Protein AF-A0AB33UA79-F1 (afdb_monomer_lite)

Sequence (61 aa):
MDEQETKFLCKLNVMLLDIEQAYEAEKDPLTRCELAKGYLEIGKYLKSMGFITPTNFSKSS

Structure (mmCIF, N/CA/C/O backbone):
data_AF-A0AB33UA79-F1
#
_entry.id   AF-A0AB33UA79-F1
#
loop_
_atom_site.group_PDB
_atom_site.id
_atom_site.type_symbol
_atom_site.label_atom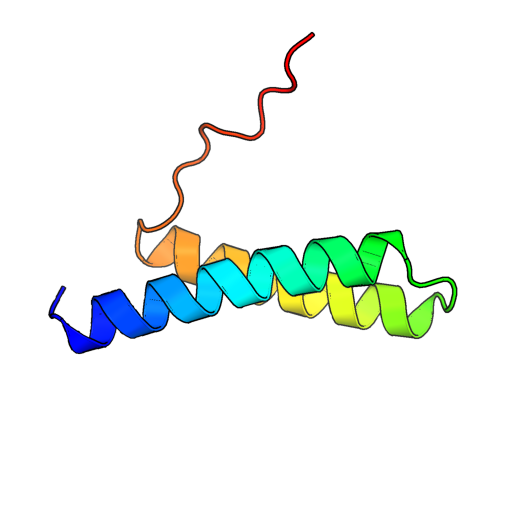_id
_atom_site.label_alt_id
_atom_site.label_comp_id
_atom_site.label_asym_id
_atom_site.label_entity_id
_atom_site.label_seq_id
_atom_site.pdbx_PDB_ins_code
_atom_site.Cartn_x
_atom_site.Cartn_y
_atom_site.Cartn_z
_atom_site.occupancy
_atom_site.B_iso_or_equiv
_atom_site.auth_seq_id
_atom_site.auth_comp_id
_atom_site.auth_asym_id
_atom_site.auth_atom_id
_atom_site.pdbx_PDB_model_num
ATOM 1 N N . MET A 1 1 ? -11.598 0.837 19.514 1.00 80.19 1 MET A N 1
ATOM 2 C CA . MET A 1 1 ? -10.325 0.320 19.003 1.00 80.19 1 MET A CA 1
ATOM 3 C C . MET A 1 1 ? -9.453 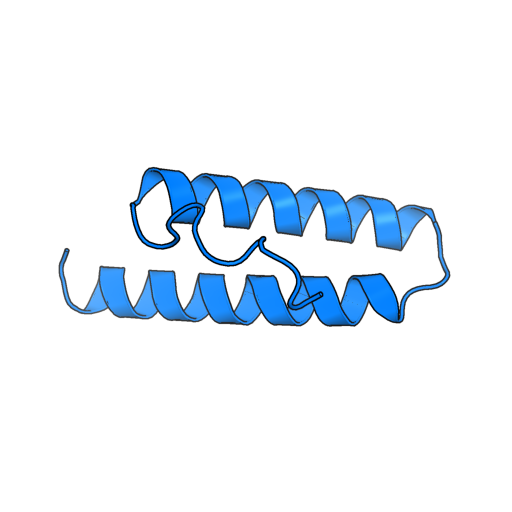-0.011 20.188 1.00 80.19 1 MET A C 1
ATOM 5 O O . MET A 1 1 ? -9.280 0.859 21.038 1.00 80.19 1 MET A O 1
ATOM 9 N N . ASP A 1 2 ? -9.006 -1.255 20.306 1.00 92.06 2 ASP A N 1
ATOM 10 C CA . ASP A 1 2 ? -8.089 -1.647 21.380 1.00 92.06 2 ASP A CA 1
ATOM 11 C C . ASP A 1 2 ? -6.616 -1.366 21.008 1.00 92.06 2 ASP A C 1
ATOM 13 O O . ASP A 1 2 ? -6.298 -0.884 19.914 1.00 92.06 2 ASP A O 1
ATOM 17 N N . GLU A 1 3 ? -5.698 -1.605 21.949 1.00 92.94 3 GLU A N 1
ATOM 18 C CA . GLU A 1 3 ? -4.268 -1.338 21.755 1.00 92.94 3 GLU A CA 1
ATOM 19 C C . GLU A 1 3 ? -3.652 -2.205 20.643 1.00 92.94 3 GLU A C 1
ATOM 21 O O . GLU A 1 3 ? -2.774 -1.743 19.909 1.00 92.94 3 GLU A O 1
ATOM 26 N N . GLN A 1 4 ? -4.102 -3.454 20.492 1.00 93.88 4 GLN A N 1
ATOM 27 C CA . GLN A 1 4 ? -3.581 -4.356 19.464 1.00 93.88 4 GLN A CA 1
ATOM 28 C C . GLN A 1 4 ? -4.045 -3.919 18.079 1.00 93.88 4 GLN A C 1
ATOM 30 O O . GLN A 1 4 ? -3.234 -3.842 17.155 1.00 93.88 4 GLN A O 1
ATOM 35 N N . GLU A 1 5 ? -5.322 -3.570 17.957 1.00 93.56 5 GLU A N 1
ATOM 36 C CA . GLU A 1 5 ? -5.921 -3.047 16.736 1.00 93.5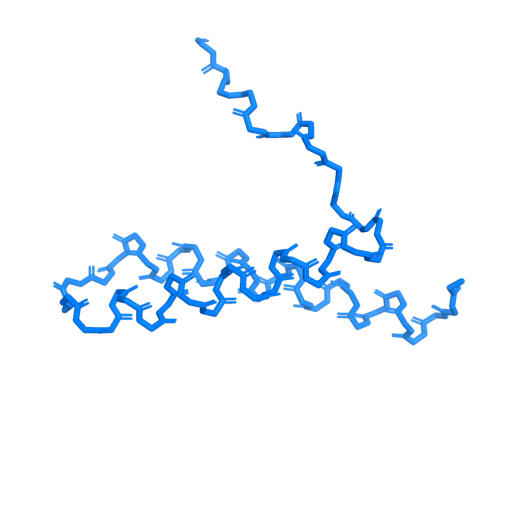6 5 GLU A CA 1
ATOM 37 C C . GLU A 1 5 ? -5.225 -1.751 16.300 1.00 93.56 5 GLU A C 1
ATOM 39 O O . GLU A 1 5 ? -4.804 -1.622 15.151 1.00 93.56 5 GLU A O 1
ATOM 44 N N . THR A 1 6 ? -4.971 -0.837 17.240 1.00 92.50 6 THR A N 1
ATOM 45 C CA . THR A 1 6 ? -4.236 0.409 16.966 1.00 92.50 6 THR A CA 1
ATOM 46 C C . THR A 1 6 ? -2.817 0.125 16.460 1.00 92.50 6 THR A C 1
ATOM 48 O O . THR A 1 6 ? -2.394 0.670 15.439 1.00 92.50 6 THR A O 1
ATOM 51 N N . LYS A 1 7 ? -2.073 -0.770 17.128 1.00 94.75 7 LYS A N 1
ATOM 52 C CA . LYS A 1 7 ? -0.719 -1.169 16.698 1.00 94.75 7 LYS A CA 1
ATOM 53 C C . LYS A 1 7 ? -0.721 -1.800 15.310 1.00 94.75 7 LYS A C 1
ATOM 55 O O . LYS A 1 7 ? 0.206 -1.567 14.533 1.00 94.75 7 LYS A O 1
ATOM 60 N N . PHE A 1 8 ? -1.734 -2.601 15.001 1.00 95.81 8 PHE A N 1
ATOM 61 C CA . PHE A 1 8 ? -1.884 -3.219 13.692 1.00 95.81 8 PHE A CA 1
ATOM 62 C C . PHE A 1 8 ? -2.120 -2.174 12.595 1.00 95.81 8 PHE A C 1
ATOM 64 O O . PHE A 1 8 ? -1.415 -2.187 11.587 1.00 95.81 8 PHE A O 1
ATOM 71 N N . LEU A 1 9 ? -3.027 -1.218 12.813 1.00 95.12 9 LEU A N 1
ATOM 72 C CA . LEU A 1 9 ? -3.290 -0.147 11.847 1.00 95.12 9 LEU A CA 1
ATOM 73 C C . LEU A 1 9 ? -2.067 0.750 11.622 1.00 95.12 9 LEU A C 1
ATOM 75 O O . LEU A 1 9 ? -1.765 1.089 10.479 1.00 95.12 9 LEU A O 1
ATOM 79 N N . CYS A 1 10 ? -1.294 1.048 12.670 1.00 94.62 10 CYS A N 1
ATOM 80 C CA . CYS A 1 10 ? -0.021 1.756 12.523 1.00 94.62 10 CYS A CA 1
ATOM 81 C C . CYS A 1 10 ? 0.965 0.994 11.624 1.00 94.62 10 CYS A C 1
ATOM 83 O O . CYS A 1 10 ? 1.587 1.600 10.754 1.00 94.62 10 CYS A O 1
ATOM 85 N N . LYS A 1 11 ? 1.094 -0.330 11.792 1.00 96.62 11 LYS A N 1
ATOM 86 C CA . LYS A 1 11 ? 1.960 -1.157 10.931 1.00 96.62 11 LYS A CA 1
ATOM 87 C C . LYS A 1 11 ? 1.496 -1.153 9.477 1.00 96.62 11 LYS A C 1
ATOM 89 O O . LYS A 1 11 ? 2.329 -1.045 8.584 1.00 96.62 11 LYS A O 1
ATOM 94 N N . LEU A 1 12 ? 0.188 -1.243 9.241 1.00 96.50 12 LEU A N 1
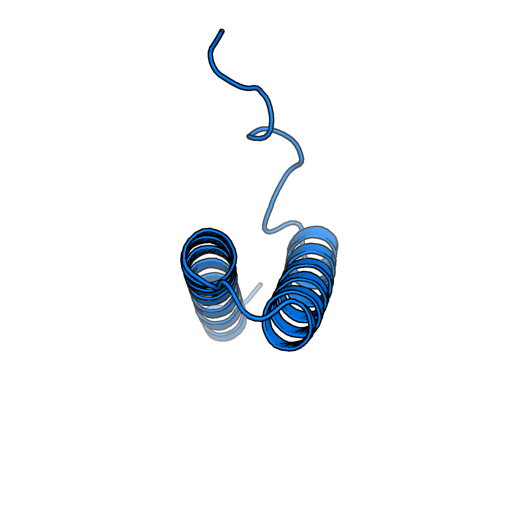ATOM 95 C CA . LEU A 1 12 ? -0.368 -1.152 7.891 1.00 96.50 12 LEU A CA 1
ATOM 96 C C . LEU A 1 12 ? -0.112 0.216 7.254 1.00 96.50 12 LEU A C 1
ATOM 98 O O . LEU A 1 12 ? 0.198 0.281 6.071 1.00 96.50 12 LEU A O 1
ATOM 102 N N . ASN A 1 13 ? -0.185 1.301 8.026 1.00 94.56 13 ASN A N 1
ATOM 103 C CA . ASN A 1 13 ? 0.143 2.631 7.523 1.00 94.56 13 ASN A CA 1
ATOM 104 C C . ASN A 1 13 ? 1.629 2.772 7.162 1.00 94.56 13 ASN A C 1
ATOM 106 O O . ASN A 1 13 ? 1.947 3.374 6.145 1.00 94.56 13 ASN A O 1
ATOM 110 N N . VAL A 1 14 ? 2.537 2.189 7.951 1.00 95.62 14 VAL A N 1
ATOM 111 C CA . VAL A 1 14 ? 3.968 2.132 7.593 1.00 95.62 14 VAL A CA 1
ATOM 112 C C . VAL 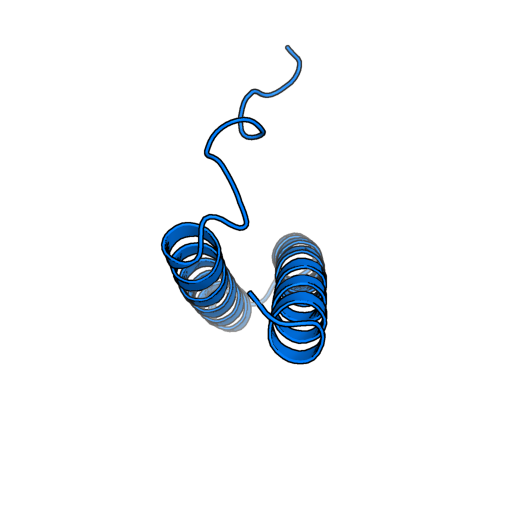A 1 14 ? 4.167 1.340 6.300 1.00 95.62 14 VAL A C 1
ATOM 114 O O . VAL A 1 14 ? 4.793 1.838 5.375 1.00 95.62 14 VAL A O 1
ATOM 117 N N . MET A 1 15 ? 3.546 0.162 6.187 1.00 96.12 15 MET A N 1
ATOM 118 C CA . MET A 1 15 ? 3.616 -0.654 4.972 1.00 96.12 15 MET A CA 1
ATOM 119 C C . MET A 1 15 ? 3.075 0.082 3.738 1.00 96.12 15 MET A C 1
ATOM 121 O O . MET A 1 15 ? 3.629 -0.059 2.653 1.00 96.12 15 MET A O 1
ATOM 125 N N . LEU A 1 16 ? 2.016 0.883 3.892 1.00 95.31 16 LEU A N 1
ATOM 126 C CA . LEU A 1 16 ? 1.475 1.711 2.815 1.00 95.31 16 LEU A CA 1
ATOM 127 C C . LEU A 1 16 ? 2.528 2.702 2.283 1.00 95.31 16 LEU A C 1
ATOM 129 O O . LEU A 1 16 ? 2.690 2.815 1.069 1.00 95.31 16 LEU A O 1
ATOM 133 N N . LEU A 1 17 ? 3.264 3.368 3.181 1.00 93.75 17 LEU A N 1
ATOM 134 C CA . LEU A 1 17 ? 4.343 4.298 2.825 1.00 93.75 17 LEU A CA 1
ATOM 135 C C . LEU A 1 17 ? 5.543 3.578 2.192 1.00 93.75 17 LEU A C 1
ATOM 137 O O . LEU A 1 17 ? 6.123 4.083 1.233 1.00 93.75 17 LEU A O 1
ATOM 141 N N . ASP A 1 18 ? 5.896 2.392 2.690 1.00 96.38 18 ASP A N 1
ATOM 142 C CA . ASP A 1 18 ? 6.979 1.581 2.121 1.00 96.38 18 ASP A CA 1
ATOM 143 C C . ASP A 1 18 ? 6.643 1.126 0.689 1.00 96.38 18 ASP A C 1
ATOM 145 O O . ASP A 1 18 ? 7.499 1.159 -0.197 1.00 96.38 18 ASP A O 1
ATOM 149 N N . ILE A 1 19 ? 5.384 0.746 0.434 1.00 95.88 19 ILE A N 1
ATOM 150 C CA . ILE A 1 19 ? 4.903 0.380 -0.907 1.00 95.88 19 ILE A CA 1
ATOM 151 C C . ILE A 1 19 ? 4.924 1.588 -1.848 1.00 95.88 19 ILE A C 1
ATOM 153 O O . ILE A 1 19 ? 5.287 1.432 -3.012 1.00 95.88 19 ILE A O 1
ATOM 157 N N . GLU A 1 20 ? 4.558 2.781 -1.370 1.00 93.81 20 GLU A N 1
ATOM 158 C CA . GLU A 1 20 ? 4.628 4.017 -2.160 1.00 93.81 20 GLU A CA 1
ATOM 159 C C . GLU A 1 20 ? 6.063 4.307 -2.611 1.00 93.81 20 GLU A C 1
ATOM 161 O O . GLU A 1 20 ? 6.314 4.481 -3.803 1.00 93.81 20 GLU A O 1
ATOM 166 N N . GLN A 1 21 ? 7.023 4.241 -1.684 1.00 95.00 21 GLN A N 1
ATOM 167 C CA . GLN A 1 21 ? 8.444 4.416 -1.999 1.00 95.00 21 GLN A CA 1
ATOM 168 C C . GLN A 1 21 ? 8.958 3.340 -2.966 1.00 95.00 21 GLN A C 1
ATOM 170 O O . GLN A 1 21 ? 9.669 3.652 -3.925 1.00 95.00 21 GLN A O 1
ATOM 175 N N . ALA A 1 22 ? 8.580 2.074 -2.760 1.00 97.12 22 ALA A N 1
ATOM 176 C CA . ALA A 1 22 ? 8.946 0.988 -3.668 1.00 97.12 22 ALA A CA 1
ATOM 177 C C . ALA A 1 22 ? 8.366 1.205 -5.076 1.00 97.12 22 ALA A C 1
ATOM 179 O O . ALA A 1 22 ? 9.049 0.973 -6.071 1.00 97.12 22 ALA A O 1
ATOM 180 N N . TYR A 1 23 ? 7.129 1.698 -5.174 1.00 96.12 23 TYR A N 1
ATOM 181 C CA . TYR A 1 23 ? 6.467 1.980 -6.447 1.00 96.12 23 TYR A CA 1
ATOM 182 C C . TYR A 1 23 ? 7.157 3.097 -7.241 1.00 96.12 23 TYR A C 1
ATOM 184 O O . TYR A 1 23 ? 7.217 3.019 -8.471 1.00 96.12 23 TYR A O 1
ATOM 192 N N . GLU A 1 24 ? 7.665 4.131 -6.565 1.00 95.06 24 GLU A N 1
ATOM 193 C CA . GLU A 1 24 ? 8.418 5.220 -7.199 1.00 95.06 24 GLU A CA 1
ATOM 194 C C . GLU A 1 24 ? 9.784 4.762 -7.731 1.00 95.06 24 GLU A C 1
ATOM 196 O O . GLU A 1 24 ? 10.242 5.258 -8.763 1.00 95.06 24 GLU A O 1
ATOM 201 N N . ALA A 1 25 ? 10.422 3.806 -7.050 1.00 97.00 25 ALA A N 1
ATOM 202 C CA . ALA A 1 25 ? 11.734 3.281 -7.422 1.00 97.00 25 ALA A CA 1
ATOM 203 C C . ALA A 1 25 ? 11.682 2.156 -8.475 1.00 97.00 25 ALA A C 1
ATOM 205 O O . ALA A 1 25 ? 12.659 1.953 -9.206 1.00 97.00 25 ALA A O 1
ATOM 206 N N . GLU A 1 26 ? 10.574 1.416 -8.554 1.00 97.75 26 GLU A N 1
ATOM 207 C CA . GLU A 1 26 ? 10.443 0.245 -9.420 1.00 97.75 26 GLU A CA 1
ATOM 208 C C . GLU A 1 26 ? 10.326 0.623 -10.906 1.00 97.75 26 GLU A C 1
ATOM 210 O O . GLU A 1 26 ? 9.589 1.530 -11.301 1.00 97.75 26 GLU A O 1
ATOM 215 N N . LYS A 1 27 ? 11.045 -0.110 -11.760 1.00 96.94 27 LYS A N 1
ATOM 216 C CA . LYS A 1 27 ? 11.064 0.079 -13.218 1.00 96.94 27 LYS A CA 1
ATOM 217 C C . LYS A 1 27 ? 10.310 -1.019 -13.955 1.00 96.94 27 LYS A C 1
ATOM 219 O O . LYS A 1 27 ? 9.832 -0.765 -15.060 1.00 96.94 27 LYS A O 1
ATOM 224 N N . ASP A 1 28 ? 10.201 -2.208 -13.367 1.00 98.06 28 ASP A N 1
ATOM 225 C CA . ASP A 1 28 ? 9.450 -3.317 -13.935 1.00 98.06 28 ASP A CA 1
ATOM 226 C C . ASP A 1 28 ? 7.933 -3.033 -13.894 1.00 98.06 28 ASP A C 1
ATOM 228 O O . ASP A 1 28 ? 7.353 -2.874 -12.813 1.00 98.06 28 ASP A O 1
ATOM 232 N N . PRO A 1 29 ? 7.247 -2.970 -15.052 1.00 97.25 29 PRO A N 1
ATOM 233 C CA . PRO A 1 29 ? 5.828 -2.623 -15.098 1.00 97.25 29 PRO A CA 1
ATOM 234 C C . PRO A 1 29 ? 4.917 -3.611 -14.363 1.00 97.25 29 PRO A C 1
ATOM 236 O O . PRO A 1 29 ? 3.890 -3.195 -13.825 1.00 97.25 29 PRO A O 1
ATOM 239 N N . LEU A 1 30 ? 5.267 -4.902 -14.331 1.00 98.06 30 LEU A N 1
ATOM 240 C CA . LEU A 1 30 ? 4.461 -5.917 -13.648 1.00 98.06 30 LEU A CA 1
ATOM 241 C C . LEU A 1 30 ? 4.565 -5.749 -12.134 1.00 98.06 30 LEU A C 1
ATOM 243 O O . LEU A 1 30 ? 3.545 -5.686 -11.449 1.00 98.06 30 LEU A O 1
ATOM 247 N N . THR A 1 31 ? 5.779 -5.567 -11.628 1.00 97.50 31 THR A N 1
ATOM 248 C CA . THR A 1 31 ? 6.034 -5.314 -10.209 1.00 97.50 31 THR A CA 1
ATOM 249 C C . THR A 1 31 ? 5.373 -4.009 -9.757 1.00 97.50 31 THR A C 1
ATOM 251 O O . THR A 1 31 ? 4.709 -3.990 -8.721 1.00 97.50 31 THR A O 1
ATOM 254 N N . ARG A 1 32 ? 5.409 -2.942 -10.573 1.00 97.56 32 ARG A N 1
ATOM 255 C CA . ARG A 1 32 ? 4.647 -1.706 -10.293 1.00 97.56 32 ARG A CA 1
ATOM 256 C C . ARG A 1 32 ? 3.142 -1.941 -10.188 1.00 97.56 32 ARG A C 1
ATOM 258 O O . ARG A 1 32 ? 2.500 -1.339 -9.329 1.00 97.56 32 ARG A O 1
ATOM 265 N N . CYS A 1 33 ? 2.570 -2.791 -11.042 1.00 98.19 33 CYS A N 1
ATOM 266 C CA . CYS A 1 33 ? 1.148 -3.130 -10.964 1.00 98.19 33 CYS A CA 1
ATOM 267 C C . CYS A 1 33 ? 0.805 -3.836 -9.648 1.00 98.19 33 CYS A C 1
ATOM 269 O O . CYS A 1 33 ? -0.202 -3.501 -9.027 1.00 98.19 33 CYS A O 1
ATOM 271 N N . GLU A 1 34 ? 1.632 -4.786 -9.210 1.00 98.25 34 GLU A N 1
ATOM 272 C CA . GLU A 1 34 ? 1.415 -5.496 -7.944 1.00 98.25 34 GLU A CA 1
ATOM 273 C C . GLU A 1 34 ? 1.550 -4.564 -6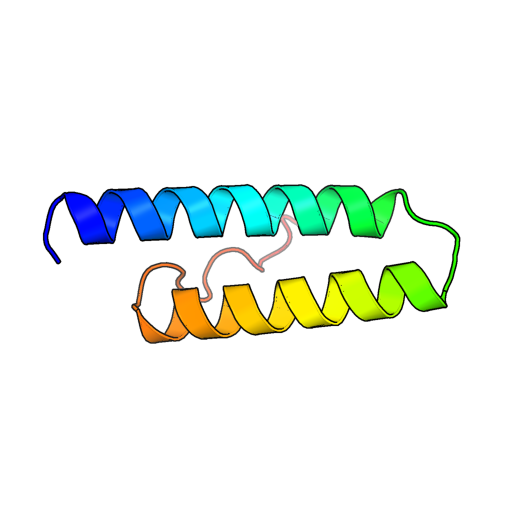.731 1.00 98.25 34 GLU A C 1
ATOM 275 O O . GLU A 1 34 ? 0.694 -4.581 -5.846 1.00 98.25 34 GLU A O 1
ATOM 280 N N . LEU A 1 35 ? 2.541 -3.666 -6.733 1.00 97.56 35 LEU A N 1
ATOM 281 C CA . LEU A 1 35 ? 2.684 -2.632 -5.701 1.00 97.56 35 LEU A CA 1
ATOM 282 C C . LEU A 1 35 ? 1.451 -1.718 -5.641 1.00 97.56 35 LEU A C 1
ATOM 284 O O . LEU A 1 35 ? 0.905 -1.482 -4.564 1.00 97.56 35 LEU A O 1
ATOM 288 N N . ALA A 1 36 ? 0.949 -1.260 -6.792 1.00 96.81 36 ALA A N 1
ATOM 289 C CA . ALA A 1 36 ? -0.244 -0.417 -6.854 1.00 96.81 36 ALA A CA 1
ATOM 290 C C . ALA A 1 36 ? -1.505 -1.125 -6.323 1.00 96.81 36 ALA A C 1
ATOM 292 O O . ALA A 1 36 ? -2.332 -0.496 -5.656 1.00 96.81 36 ALA A O 1
ATOM 293 N N . LYS A 1 37 ? -1.658 -2.433 -6.580 1.00 97.69 37 LYS A N 1
ATOM 294 C CA . LYS A 1 37 ? -2.758 -3.238 -6.019 1.00 97.69 37 LYS A CA 1
ATOM 295 C C . LYS A 1 37 ? -2.658 -3.322 -4.497 1.00 97.69 37 LYS A C 1
ATOM 297 O O . LYS A 1 37 ? -3.637 -3.013 -3.821 1.00 97.69 37 LYS A O 1
ATOM 302 N N . GLY A 1 38 ? -1.478 -3.661 -3.971 1.00 96.44 38 GLY A N 1
ATOM 303 C CA . GLY A 1 38 ? -1.236 -3.727 -2.528 1.00 96.44 38 GLY A CA 1
ATOM 304 C C . GLY A 1 38 ? -1.497 -2.388 -1.832 1.00 96.44 38 GLY A C 1
ATOM 305 O O . GLY A 1 38 ? -2.214 -2.338 -0.832 1.00 96.44 38 GLY A O 1
ATOM 306 N N . TYR A 1 39 ? -1.010 -1.287 -2.414 1.00 96.06 39 TYR A N 1
ATOM 307 C CA . TYR A 1 39 ? -1.275 0.070 -1.927 1.00 96.06 39 TYR A CA 1
ATOM 308 C C . TYR A 1 39 ? -2.780 0.364 -1.856 1.00 96.06 39 TYR A C 1
ATOM 310 O O . TYR A 1 39 ? -3.291 0.838 -0.839 1.00 96.06 39 TYR A O 1
ATOM 318 N N . LEU A 1 40 ? -3.521 0.045 -2.923 1.00 95.81 40 LEU A N 1
ATOM 319 C CA . LEU A 1 40 ? -4.962 0.274 -2.988 1.00 95.81 40 LEU A CA 1
ATOM 320 C C . LEU A 1 40 ? -5.730 -0.541 -1.938 1.00 95.81 40 LEU A C 1
ATOM 322 O O . LEU A 1 40 ? -6.664 -0.020 -1.327 1.00 95.81 40 LEU A O 1
ATOM 326 N N . GLU A 1 41 ? -5.377 -1.810 -1.745 1.00 96.88 41 GLU A N 1
ATOM 327 C CA . GLU A 1 41 ? -6.040 -2.691 -0.780 1.00 96.88 41 GLU A CA 1
ATOM 328 C C . GLU A 1 41 ? -5.812 -2.232 0.662 1.00 96.88 41 GLU A C 1
ATOM 330 O O . GLU A 1 41 ? -6.780 -2.076 1.415 1.00 96.88 41 GLU A O 1
ATOM 335 N N . ILE A 1 42 ? -4.567 -1.911 1.025 1.00 95.94 42 ILE A N 1
ATOM 336 C CA . ILE A 1 42 ? -4.234 -1.396 2.359 1.00 95.94 42 ILE A CA 1
ATOM 337 C C . ILE A 1 42 ? -4.908 -0.040 2.591 1.00 95.94 42 ILE A C 1
ATOM 339 O O . ILE A 1 42 ? -5.537 0.168 3.631 1.00 95.94 42 ILE A O 1
ATOM 343 N N . GLY A 1 43 ? -4.853 0.867 1.612 1.00 95.00 43 GLY A N 1
ATOM 344 C CA . GLY A 1 43 ? -5.497 2.177 1.701 1.00 95.00 43 GLY A CA 1
ATOM 345 C C . GLY A 1 43 ? -7.016 2.080 1.885 1.00 95.00 43 GLY A C 1
ATOM 346 O O . GLY A 1 43 ? -7.591 2.785 2.716 1.00 95.00 43 GLY A O 1
ATOM 347 N N . LYS A 1 44 ? -7.686 1.164 1.169 1.00 95.38 44 LYS A N 1
ATOM 348 C CA . LYS A 1 44 ? -9.122 0.886 1.359 1.00 95.38 44 LYS A CA 1
ATOM 349 C C . LYS A 1 44 ? -9.417 0.380 2.768 1.00 95.38 44 LYS A C 1
ATOM 351 O O . LYS A 1 44 ? -10.369 0.861 3.382 1.00 95.38 44 LYS A O 1
ATOM 356 N N . TYR A 1 45 ? -8.609 -0.550 3.277 1.00 95.44 45 TYR A N 1
ATOM 357 C CA . TYR A 1 45 ? -8.778 -1.086 4.624 1.00 95.44 45 TYR A CA 1
ATOM 358 C C . TYR A 1 45 ? -8.621 0.010 5.683 1.00 95.44 45 TYR A C 1
ATOM 360 O O . TYR A 1 45 ? -9.543 0.251 6.461 1.00 95.44 45 TYR A O 1
ATOM 368 N N . LEU A 1 46 ? -7.517 0.759 5.656 1.00 93.94 46 LEU A N 1
ATOM 369 C CA . LEU A 1 46 ? -7.264 1.849 6.602 1.00 93.94 46 LEU A CA 1
ATOM 370 C C . LEU A 1 46 ? -8.354 2.934 6.545 1.00 93.94 46 LEU A C 1
ATOM 372 O O . LEU A 1 46 ? -8.786 3.429 7.587 1.00 93.94 46 LEU A O 1
ATOM 376 N N . LYS A 1 47 ? -8.860 3.266 5.348 1.00 93.19 47 LYS A N 1
ATOM 377 C CA . LYS A 1 47 ? -9.999 4.180 5.181 1.00 93.19 47 LYS A CA 1
ATOM 378 C C . LYS A 1 47 ? -11.282 3.620 5.803 1.00 93.19 47 LYS A C 1
ATOM 380 O O . LYS A 1 47 ? -12.000 4.362 6.465 1.00 93.19 47 LYS A O 1
ATOM 385 N N . SER A 1 48 ? -11.570 2.330 5.609 1.00 93.69 48 SER A N 1
ATOM 386 C CA . SER A 1 48 ? -12.752 1.673 6.192 1.00 93.69 48 SER A CA 1
ATOM 387 C C . SER A 1 48 ? -12.724 1.653 7.723 1.00 93.69 48 SER A C 1
ATOM 389 O O . SER A 1 48 ? -13.768 1.761 8.358 1.00 93.69 48 SER A O 1
ATOM 391 N N . MET A 1 49 ? -11.521 1.622 8.302 1.00 91.62 49 MET A N 1
ATOM 392 C CA . MET A 1 49 ? -11.282 1.692 9.745 1.00 91.62 49 MET A CA 1
ATOM 393 C C . MET A 1 49 ? -11.253 3.132 10.285 1.00 91.62 49 MET A C 1
ATOM 395 O O . MET A 1 49 ? -11.016 3.337 11.473 1.00 91.62 49 MET A O 1
ATOM 399 N N . GLY A 1 50 ? -11.450 4.141 9.426 1.00 89.81 50 GLY A N 1
ATOM 400 C CA . GLY A 1 50 ? -11.364 5.558 9.794 1.00 89.81 50 GLY A CA 1
ATOM 401 C C . GLY A 1 50 ? -9.954 6.025 10.174 1.00 89.81 50 GLY A C 1
ATOM 402 O O . GLY A 1 50 ? -9.808 7.102 10.744 1.00 89.81 50 GLY A O 1
ATOM 403 N N . PHE A 1 51 ? -8.921 5.232 9.872 1.00 87.38 51 PHE A N 1
ATOM 404 C CA . PHE A 1 51 ? -7.539 5.490 10.284 1.00 87.38 51 PHE A CA 1
ATOM 405 C C . PHE A 1 51 ? -6.859 6.567 9.428 1.00 87.38 51 PHE A C 1
ATOM 407 O O . PHE A 1 51 ? -6.047 7.343 9.923 1.00 87.38 51 PHE A O 1
ATOM 414 N N . ILE A 1 52 ? -7.225 6.649 8.147 1.00 79.56 52 ILE A N 1
ATOM 415 C CA . ILE A 1 52 ? -6.810 7.719 7.232 1.00 79.56 52 ILE A CA 1
ATOM 416 C C . ILE A 1 52 ? -8.038 8.485 6.746 1.00 79.56 52 ILE A C 1
ATOM 418 O O . ILE A 1 52 ? -8.978 7.912 6.191 1.00 79.56 52 ILE A O 1
ATOM 422 N N . THR A 1 53 ? -8.026 9.801 6.961 1.00 58.12 53 THR A N 1
ATOM 423 C CA . THR A 1 53 ? -9.033 10.729 6.434 1.00 58.12 53 THR A CA 1
ATOM 424 C C . THR A 1 53 ? -8.572 11.293 5.084 1.00 58.12 53 THR A C 1
ATOM 426 O O . THR A 1 53 ? -7.370 11.329 4.820 1.00 58.12 53 THR A O 1
ATOM 429 N N . PRO A 1 54 ? -9.482 11.756 4.206 1.00 54.16 54 PRO A N 1
ATOM 430 C CA . PRO A 1 54 ? -9.143 12.247 2.860 1.00 54.16 54 PRO A CA 1
ATOM 431 C C . PRO A 1 54 ? -8.234 13.494 2.800 1.00 54.16 54 PRO A C 1
ATOM 433 O O . PRO A 1 54 ? -8.050 14.061 1.728 1.00 54.16 54 PRO A O 1
ATOM 436 N N . THR A 1 55 ? -7.691 13.966 3.919 1.00 44.31 55 THR A N 1
ATOM 437 C CA . THR A 1 55 ? -7.250 15.356 4.082 1.00 44.31 55 THR A CA 1
ATOM 438 C C . THR A 1 55 ? -5.797 15.654 3.694 1.00 44.31 55 THR A C 1
ATOM 440 O O . THR A 1 55 ? -5.416 16.815 3.743 1.00 44.31 55 THR A O 1
ATOM 443 N N . ASN A 1 56 ? -4.999 14.678 3.243 1.00 43.56 56 ASN A N 1
ATOM 444 C CA . ASN A 1 56 ? -3.584 14.910 2.884 1.00 43.56 56 ASN A CA 1
ATOM 445 C C . ASN A 1 56 ? -3.232 14.701 1.399 1.00 43.56 56 ASN A C 1
ATOM 447 O O . ASN A 1 56 ? -2.058 14.702 1.050 1.00 43.56 56 ASN A O 1
ATOM 451 N N . PHE A 1 57 ? -4.217 14.601 0.498 1.00 44.03 57 PHE A N 1
ATOM 452 C CA . PHE A 1 57 ? -3.952 14.676 -0.953 1.00 44.03 57 PHE A CA 1
ATOM 453 C C . PHE A 1 57 ? -3.913 16.113 -1.502 1.00 44.03 57 PHE A C 1
ATOM 455 O O . PHE A 1 57 ? -3.685 16.310 -2.698 1.00 44.03 57 PHE A O 1
ATOM 462 N N . SER A 1 58 ? -4.091 17.132 -0.653 1.00 36.78 58 SER A N 1
ATOM 463 C CA . SER A 1 58 ? -3.815 18.516 -1.038 1.00 36.78 58 SER A CA 1
ATOM 464 C C . SER A 1 58 ? -2.308 18.723 -1.106 1.00 36.78 58 SER A C 1
ATOM 466 O O . SER A 1 58 ? -1.665 19.060 -0.116 1.00 36.78 58 SER A O 1
ATOM 468 N N . LYS A 1 59 ? -1.763 18.515 -2.308 1.00 38.72 59 LYS A N 1
ATOM 469 C CA . LYS A 1 59 ? -0.504 19.111 -2.750 1.00 38.72 59 LYS A CA 1
ATOM 470 C C . LYS A 1 59 ? -0.424 20.546 -2.230 1.00 38.72 59 LYS A C 1
ATOM 472 O O . LYS A 1 59 ? -1.236 21.388 -2.616 1.00 38.72 59 LYS A O 1
ATOM 477 N N . SER A 1 60 ? 0.571 20.808 -1.392 1.00 40.84 60 SER A N 1
ATOM 478 C CA . SER A 1 60 ? 1.158 22.134 -1.250 1.00 40.84 60 SER A CA 1
ATOM 479 C C . SER A 1 60 ? 1.458 22.636 -2.664 1.00 40.84 60 SER A C 1
ATOM 481 O O . SER A 1 60 ? 2.244 22.014 -3.383 1.00 40.84 60 SER A O 1
ATOM 483 N N . SER A 1 61 ? 0.709 23.653 -3.094 1.00 39.78 61 SER A N 1
ATOM 484 C CA . SER A 1 61 ? 0.979 24.406 -4.323 1.00 39.78 61 SER A CA 1
ATOM 485 C C . SER A 1 61 ? 2.231 25.256 -4.168 1.00 39.78 61 SER A C 1
ATOM 487 O O . SER A 1 61 ? 2.550 25.609 -3.009 1.00 39.78 61 SER A O 1
#

pLDDT: mean 87.35, std 18.34, range [36.78, 98.25]

Radius of gyration: 13.11 Å; chains: 1; bounding box: 24×30×37 Å

Secondary structure (DSSP, 8-state):
--HHHHHHHHHHHHHHHHHHHHHHH---HHHHHHHHHHHHHHHHHHHHTT-S-GGG-----

Organism: Streptococcus suis (NCBI:txid1307)

Foldseek 3Di:
DDPVVVVVLVVLVVVLVVLVVVLVVDDDPVSNVVSVVSNVVSVVVCVVVVNDDPPPPPPPD